Protein AF-A0A7V1DPX7-F1 (afdb_monomer_lite)

pLDDT: mean 92.87, std 10.13, range [36.72, 98.06]

Secondary structure (DSSP, 8-state):
---------TT--S--THHHHHHHHSGGGSTT-TTSTBTTTB-HHHHHHHHHHHHS----HHHHHHHHHHHHHHHHHHHHHHHHHHHTTSS--HHHHHHHHTHHHHHHHHHHHHHT-----

Structure (mmCIF, N/CA/C/O backbone):
data_AF-A0A7V1DPX7-F1
#
_entry.id   AF-A0A7V1DPX7-F1
#
loop_
_atom_site.group_PDB
_atom_site.id
_atom_site.type_symbol
_atom_site.label_atom_id
_atom_site.label_alt_id
_atom_site.label_comp_id
_atom_site.label_asym_id
_atom_site.label_entity_id
_atom_site.label_seq_id
_atom_site.pdbx_PDB_ins_code
_atom_site.Cartn_x
_atom_site.Cartn_y
_atom_site.Cartn_z
_atom_site.occupancy
_atom_site.B_iso_or_equiv
_atom_site.auth_seq_id
_atom_site.auth_comp_id
_atom_site.auth_asym_id
_atom_site.auth_atom_id
_atom_site.pdbx_PDB_model_num
ATOM 1 N N . ASP A 1 1 ? -23.586 16.128 0.544 1.00 69.12 1 ASP A N 1
ATOM 2 C CA . ASP A 1 1 ? -22.867 15.453 -0.557 1.00 69.12 1 ASP A CA 1
ATOM 3 C C . ASP A 1 1 ? -21.658 14.723 -0.005 1.00 69.12 1 ASP A C 1
ATOM 5 O O . ASP A 1 1 ? -20.905 15.335 0.734 1.00 69.12 1 ASP A O 1
ATOM 9 N N . GLY A 1 2 ? -21.519 13.424 -0.275 1.00 92.06 2 GLY A N 1
ATOM 10 C CA . GLY A 1 2 ? -20.426 12.586 0.240 1.00 92.06 2 GLY A CA 1
ATOM 11 C C . GLY A 1 2 ? -19.827 11.708 -0.859 1.00 92.06 2 GLY A C 1
ATOM 12 O O . GLY A 1 2 ? -20.017 11.999 -2.041 1.00 92.06 2 GLY A O 1
ATOM 13 N N . LEU A 1 3 ? -19.139 10.628 -0.473 1.00 94.06 3 LEU A N 1
ATOM 14 C CA . LEU A 1 3 ? -18.567 9.643 -1.399 1.00 94.06 3 LEU A CA 1
ATOM 15 C C . LEU A 1 3 ? -19.634 9.138 -2.386 1.00 94.06 3 LEU A C 1
ATOM 17 O O . LEU A 1 3 ? -20.689 8.655 -1.975 1.00 94.06 3 LEU A O 1
ATOM 21 N N . ARG A 1 4 ? -19.372 9.277 -3.692 1.00 97.06 4 ARG A N 1
ATOM 22 C CA . ARG A 1 4 ? -20.309 8.879 -4.761 1.00 97.06 4 ARG A CA 1
ATOM 23 C C . ARG A 1 4 ? -19.933 7.561 -5.432 1.00 97.06 4 ARG A C 1
ATOM 25 O O . ARG A 1 4 ? -20.827 6.822 -5.826 1.00 97.06 4 ARG A O 1
ATOM 32 N N . ALA A 1 5 ? -18.638 7.284 -5.564 1.00 96.81 5 ALA A N 1
ATOM 33 C CA . ALA A 1 5 ? -18.116 6.059 -6.152 1.00 96.81 5 ALA A CA 1
ATOM 34 C C . ALA A 1 5 ? -16.711 5.766 -5.611 1.00 96.81 5 ALA A C 1
ATOM 36 O O . ALA A 1 5 ? -15.956 6.692 -5.316 1.00 96.81 5 ALA A O 1
ATOM 37 N N . VAL A 1 6 ? -16.378 4.480 -5.528 1.00 95.81 6 VAL A N 1
ATOM 38 C CA . VAL A 1 6 ? -15.011 3.970 -5.361 1.00 95.81 6 VAL A CA 1
ATOM 39 C C . VAL A 1 6 ? -14.630 3.328 -6.690 1.00 95.81 6 VAL A C 1
ATOM 41 O O . VAL A 1 6 ? -15.421 2.560 -7.243 1.00 95.81 6 VAL A O 1
ATOM 44 N N . LEU A 1 7 ? -13.473 3.695 -7.228 1.00 97.19 7 LEU A N 1
ATOM 45 C CA . LEU A 1 7 ? -12.985 3.258 -8.537 1.00 97.19 7 LEU A CA 1
ATOM 46 C C . LEU A 1 7 ? -11.758 2.358 -8.363 1.00 97.19 7 LEU A C 1
ATOM 48 O O . LEU A 1 7 ? -11.299 2.167 -7.243 1.00 97.19 7 LEU A O 1
ATOM 52 N N . ASP A 1 8 ? -11.241 1.853 -9.482 1.00 94.75 8 ASP A N 1
ATOM 53 C CA . ASP A 1 8 ? -9.987 1.094 -9.539 1.00 94.75 8 ASP A CA 1
ATOM 54 C C . ASP A 1 8 ? -10.018 -0.241 -8.763 1.00 94.75 8 ASP A C 1
ATOM 56 O O . ASP A 1 8 ? -9.287 -0.486 -7.808 1.00 94.75 8 ASP A O 1
ATOM 60 N N . TRP A 1 9 ? -10.942 -1.119 -9.173 1.00 97.12 9 TRP A N 1
ATOM 61 C CA . TRP A 1 9 ? -11.189 -2.427 -8.546 1.00 97.12 9 TRP A CA 1
ATOM 62 C C . TRP A 1 9 ? -10.326 -3.562 -9.117 1.00 97.12 9 TRP A C 1
ATOM 64 O O . TRP A 1 9 ? -10.575 -4.727 -8.808 1.00 97.12 9 TRP A O 1
ATOM 74 N N . GLU A 1 10 ? -9.338 -3.271 -9.969 1.00 97.00 10 GLU A N 1
ATOM 75 C CA . GLU A 1 10 ? -8.601 -4.306 -10.712 1.00 97.00 10 GLU A CA 1
ATOM 76 C C . GLU A 1 10 ? -7.785 -5.254 -9.813 1.00 97.00 10 GLU A C 1
ATOM 78 O O . GLU A 1 10 ? -7.513 -6.389 -10.201 1.00 97.00 10 GLU A O 1
ATOM 83 N N . LEU A 1 11 ? -7.464 -4.819 -8.589 1.00 94.19 11 LEU A N 1
ATOM 84 C CA . LEU A 1 11 ? -6.764 -5.613 -7.574 1.00 94.19 11 LEU A CA 1
ATOM 85 C C . LEU A 1 11 ? -7.669 -6.118 -6.441 1.00 94.19 11 LEU A C 1
ATOM 87 O O . LEU A 1 11 ? -7.165 -6.698 -5.480 1.00 94.19 11 LEU A O 1
ATOM 91 N N . ALA A 1 12 ? -8.984 -5.913 -6.508 1.00 96.31 12 ALA A N 1
ATOM 92 C CA . ALA A 1 12 ? -9.883 -6.298 -5.427 1.00 96.31 12 ALA A CA 1
ATOM 93 C C . ALA A 1 12 ? -9.981 -7.823 -5.265 1.00 96.31 12 ALA A C 1
ATOM 95 O O . ALA A 1 12 ? -10.142 -8.566 -6.234 1.00 96.31 12 ALA A O 1
ATOM 96 N N . HIS A 1 13 ? -9.916 -8.295 -4.020 1.00 96.44 13 HIS A N 1
ATOM 97 C CA . HIS A 1 13 ? -9.970 -9.716 -3.683 1.00 96.44 13 HIS A CA 1
ATOM 98 C C . HIS A 1 13 ? -10.479 -9.937 -2.250 1.00 96.44 13 HIS A C 1
ATOM 100 O O . HIS A 1 13 ? -10.587 -9.005 -1.459 1.00 96.44 13 HIS A O 1
ATOM 106 N N . LEU A 1 14 ? -10.821 -11.186 -1.918 1.00 98.06 14 LEU A N 1
ATOM 107 C CA . LEU A 1 14 ? -11.120 -11.583 -0.540 1.00 98.06 14 LEU A CA 1
ATOM 108 C C . LEU A 1 14 ? -9.809 -11.841 0.209 1.00 98.06 14 LEU A C 1
ATOM 110 O O . LEU A 1 14 ? -8.975 -12.610 -0.271 1.00 98.06 14 LEU A O 1
ATOM 114 N N . GLY A 1 15 ? -9.654 -11.247 1.390 1.00 95.00 15 GLY A N 1
ATOM 115 C CA . GLY A 1 15 ? -8.417 -11.321 2.163 1.00 95.00 15 GLY A CA 1
ATOM 116 C C . GLY A 1 15 ? -8.577 -10.849 3.605 1.00 95.00 15 GLY A C 1
ATOM 117 O O . GLY A 1 15 ? -9.690 -10.700 4.115 1.00 95.00 15 GLY A O 1
ATOM 118 N N . ASP A 1 16 ? -7.443 -10.644 4.269 1.00 95.50 16 ASP A N 1
ATOM 119 C CA . ASP A 1 16 ? -7.391 -10.020 5.589 1.00 95.50 16 ASP A CA 1
ATOM 120 C C . ASP A 1 16 ? -7.714 -8.521 5.448 1.00 95.50 16 ASP A C 1
ATOM 122 O O . ASP A 1 16 ? -6.993 -7.830 4.735 1.00 95.50 16 ASP A O 1
ATOM 126 N N . PRO A 1 17 ? -8.737 -7.972 6.130 1.00 92.94 17 PRO A N 1
ATOM 127 C CA . PRO A 1 17 ? -9.086 -6.553 6.012 1.00 92.94 17 PRO A CA 1
ATOM 128 C C . PRO A 1 17 ? -7.951 -5.590 6.385 1.00 92.94 17 PRO A C 1
ATOM 130 O O . PRO A 1 17 ? -7.957 -4.433 5.975 1.00 92.94 17 PRO A O 1
ATOM 133 N N . LEU A 1 18 ? -6.977 -6.044 7.184 1.00 96.44 18 LEU A N 1
ATOM 134 C CA . LEU A 1 18 ? -5.819 -5.225 7.544 1.00 96.44 18 LEU A CA 1
ATOM 135 C C . LEU A 1 18 ? -4.839 -5.031 6.380 1.00 96.44 18 LEU A C 1
ATOM 137 O O . LEU A 1 18 ? -3.998 -4.134 6.459 1.00 96.44 18 LEU A O 1
ATOM 141 N N . GLU A 1 19 ? -4.961 -5.824 5.312 1.00 97.38 19 GLU A N 1
ATOM 142 C CA . GLU A 1 19 ? -4.193 -5.645 4.084 1.00 97.38 19 GLU A CA 1
ATOM 143 C C . GLU A 1 19 ? -4.442 -4.265 3.469 1.00 97.38 19 GLU A C 1
ATOM 145 O O . GLU A 1 19 ? -3.478 -3.567 3.159 1.00 97.38 19 GLU A O 1
ATOM 150 N N . ASP A 1 20 ? -5.699 -3.820 3.392 1.00 95.94 20 ASP A N 1
ATOM 151 C CA . ASP A 1 20 ? -6.052 -2.504 2.842 1.00 95.94 20 ASP A CA 1
ATOM 152 C C . ASP A 1 20 ? -5.485 -1.356 3.692 1.00 95.94 20 ASP A C 1
ATOM 154 O O . ASP A 1 20 ? -5.006 -0.349 3.163 1.00 95.94 20 ASP A O 1
ATOM 158 N N . LEU A 1 21 ? -5.477 -1.514 5.022 1.00 96.62 21 LEU A N 1
ATOM 159 C CA . LEU A 1 21 ? -4.894 -0.516 5.928 1.00 96.62 21 LEU A CA 1
ATOM 160 C C . LEU A 1 21 ? -3.372 -0.449 5.775 1.00 96.62 21 LEU A C 1
ATOM 162 O O . LEU A 1 21 ? -2.798 0.641 5.765 1.00 96.62 21 LEU A O 1
ATOM 166 N N . GLY A 1 22 ? -2.722 -1.607 5.637 1.00 96.94 22 GLY A N 1
ATOM 167 C CA . GLY A 1 22 ? -1.291 -1.697 5.368 1.00 96.94 22 GLY A CA 1
ATOM 168 C C . GLY A 1 22 ? -0.936 -1.105 4.006 1.00 96.94 22 GLY A C 1
ATOM 169 O O . GLY A 1 22 ? 0.025 -0.341 3.910 1.00 96.94 22 GLY A O 1
ATOM 170 N N . TRP A 1 23 ? -1.746 -1.382 2.978 1.00 97.31 23 TRP A N 1
ATOM 171 C CA . TRP A 1 23 ? -1.585 -0.809 1.646 1.00 97.31 23 TRP A CA 1
ATOM 172 C C . TRP A 1 23 ? -1.636 0.709 1.702 1.00 97.31 23 TRP A C 1
ATOM 174 O O . TRP A 1 23 ? -0.700 1.333 1.225 1.00 97.31 23 TRP A O 1
ATOM 184 N N . LEU A 1 24 ? -2.634 1.301 2.366 1.00 96.12 24 LEU A N 1
ATOM 185 C CA . LEU A 1 24 ? -2.753 2.755 2.537 1.00 96.12 24 LEU A CA 1
ATOM 186 C C . LEU A 1 24 ? -1.554 3.388 3.273 1.00 96.12 24 LEU A C 1
ATOM 188 O O . LEU A 1 24 ? -1.266 4.570 3.075 1.00 96.12 24 LEU A O 1
ATOM 192 N N . CYS A 1 25 ? -0.841 2.615 4.099 1.00 96.44 25 CYS A N 1
ATOM 193 C CA . CYS A 1 25 ? 0.337 3.080 4.836 1.00 96.44 25 CYS A CA 1
ATOM 194 C C . CYS A 1 25 ? 1.657 3.004 4.042 1.00 96.44 25 CYS A C 1
ATOM 196 O O . CYS A 1 25 ? 2.665 3.571 4.480 1.00 96.44 25 CYS A O 1
ATOM 198 N N . VAL A 1 26 ? 1.674 2.343 2.876 1.00 96.38 26 VAL A N 1
ATOM 199 C CA . VAL A 1 26 ? 2.859 2.258 2.004 1.00 96.38 26 VAL A CA 1
ATOM 200 C C . VAL A 1 26 ? 3.353 3.664 1.657 1.00 96.38 26 VAL A C 1
ATOM 202 O O . VAL A 1 26 ? 2.590 4.519 1.203 1.00 96.38 26 VAL A O 1
ATOM 205 N N . ARG A 1 27 ? 4.662 3.909 1.821 1.00 94.12 27 ARG A N 1
ATOM 206 C CA . ARG A 1 27 ? 5.276 5.241 1.660 1.00 94.12 27 ARG A CA 1
ATOM 207 C C . ARG A 1 27 ? 4.965 5.897 0.318 1.00 94.12 27 ARG A C 1
ATOM 209 O O . ARG A 1 27 ? 4.814 7.113 0.236 1.00 94.12 27 ARG A O 1
ATOM 216 N N . SER A 1 28 ? 4.810 5.095 -0.735 1.00 94.25 28 SER A N 1
ATOM 217 C CA . SER A 1 28 ? 4.513 5.607 -2.075 1.00 94.25 28 SER A CA 1
ATOM 218 C C . SER A 1 28 ? 3.201 6.386 -2.180 1.00 94.25 28 SER A C 1
ATOM 220 O O . SER A 1 28 ? 3.103 7.227 -3.077 1.00 94.25 28 SER A O 1
ATOM 222 N N . TRP A 1 29 ? 2.259 6.172 -1.254 1.00 95.81 29 TRP A N 1
ATOM 223 C CA . TRP A 1 29 ? 0.979 6.883 -1.177 1.00 95.81 29 TRP A CA 1
ATOM 224 C C . TRP A 1 29 ? 1.012 8.126 -0.302 1.00 95.81 29 TRP A C 1
ATOM 226 O O . TRP A 1 29 ? 0.012 8.824 -0.223 1.00 95.81 29 TRP A O 1
ATOM 236 N N . ARG A 1 30 ? 2.141 8.432 0.346 1.00 94.88 30 ARG A N 1
ATOM 237 C CA . ARG A 1 30 ? 2.264 9.622 1.201 1.00 94.88 30 ARG A CA 1
ATOM 238 C C . ARG A 1 30 ? 2.522 10.904 0.415 1.00 94.88 30 ARG A C 1
ATOM 240 O O . ARG A 1 30 ? 2.395 11.992 0.963 1.00 94.88 30 ARG A O 1
ATOM 247 N N . PHE A 1 31 ? 2.902 10.783 -0.861 1.00 90.88 31 PHE A N 1
ATOM 248 C CA . PHE A 1 31 ? 3.171 11.904 -1.772 1.00 90.88 31 PHE A CA 1
ATOM 249 C C . PHE A 1 31 ? 4.095 12.988 -1.178 1.00 90.88 31 PHE A C 1
ATOM 251 O O . PHE A 1 31 ? 3.892 14.179 -1.391 1.00 90.88 31 PHE A O 1
ATOM 258 N N . GLY A 1 32 ? 5.127 12.569 -0.437 1.00 90.06 32 GLY A N 1
ATOM 259 C CA . GLY A 1 32 ? 6.108 13.459 0.197 1.00 90.06 32 GLY A CA 1
ATOM 260 C C . GLY A 1 32 ? 5.748 13.912 1.616 1.00 90.06 32 GLY A C 1
ATOM 261 O O . GLY A 1 32 ? 6.597 14.472 2.303 1.00 90.06 32 GLY A O 1
ATOM 262 N N . ASN A 1 33 ? 4.539 13.622 2.103 1.00 95.44 33 ASN A N 1
ATOM 263 C CA . ASN A 1 33 ? 4.149 13.861 3.493 1.00 95.44 33 ASN A CA 1
ATOM 264 C C . ASN A 1 33 ? 4.552 12.677 4.380 1.00 95.44 33 ASN A C 1
ATOM 266 O O . ASN A 1 33 ? 3.707 12.024 4.984 1.00 95.44 33 ASN A O 1
ATOM 270 N N . ASP A 1 34 ? 5.850 12.379 4.452 1.00 91.19 34 ASP A N 1
ATOM 271 C CA . ASP A 1 34 ? 6.348 11.167 5.124 1.00 91.19 34 ASP A CA 1
ATOM 272 C C . ASP A 1 34 ? 6.020 11.113 6.628 1.00 91.19 34 ASP A C 1
ATOM 274 O O . ASP A 1 34 ? 5.886 10.021 7.184 1.00 91.19 34 ASP A O 1
ATOM 278 N N . HIS A 1 35 ? 5.797 12.278 7.247 1.00 93.81 35 HIS A N 1
ATOM 279 C CA . HIS A 1 35 ? 5.338 12.442 8.629 1.00 93.81 35 HIS A CA 1
ATOM 280 C C . HIS A 1 35 ? 3.873 12.022 8.862 1.00 93.81 35 HIS A C 1
ATOM 282 O O . HIS A 1 35 ? 3.490 11.822 10.009 1.00 93.81 35 HIS A O 1
ATOM 288 N N . LEU A 1 36 ? 3.068 11.860 7.804 1.00 96.38 36 LEU A N 1
ATOM 289 C CA . LEU A 1 36 ? 1.679 11.395 7.863 1.00 96.38 36 LEU A CA 1
ATOM 290 C C . LEU A 1 36 ? 1.581 10.005 7.216 1.00 96.38 36 LEU A C 1
ATOM 292 O O . LEU A 1 36 ? 1.402 9.879 6.001 1.00 96.38 36 LEU A O 1
ATOM 296 N N . PRO A 1 37 ? 1.733 8.927 8.000 1.00 94.75 37 PRO A N 1
ATOM 297 C CA . PRO A 1 37 ? 1.934 7.591 7.457 1.00 94.75 37 PRO A CA 1
ATOM 298 C C . PRO A 1 37 ? 0.743 7.031 6.679 1.00 94.75 37 PRO A C 1
ATOM 300 O O . PRO A 1 37 ? 0.950 6.194 5.806 1.00 94.75 37 PRO A O 1
ATOM 303 N N . VAL A 1 38 ? -0.479 7.481 6.971 1.00 97.06 38 VAL A N 1
ATOM 304 C CA . VAL A 1 38 ? -1.701 6.996 6.322 1.00 97.06 38 VAL A CA 1
ATOM 305 C C . VAL A 1 38 ? -1.992 7.861 5.099 1.00 97.06 38 VAL A C 1
ATOM 307 O O . VAL A 1 38 ? -2.573 8.938 5.226 1.00 97.06 38 VAL A O 1
ATOM 310 N N . GLY A 1 39 ? -1.537 7.427 3.920 1.00 96.12 39 GLY A N 1
ATOM 311 C CA . GLY A 1 39 ? -1.763 8.125 2.648 1.00 96.12 39 GLY A CA 1
ATOM 312 C C . GLY A 1 39 ? -1.271 9.579 2.592 1.00 96.12 39 GLY A C 1
ATOM 313 O O . GLY A 1 39 ? -1.720 10.336 1.737 1.00 96.12 39 GLY A O 1
ATOM 314 N N . GLY A 1 40 ? -0.401 10.010 3.514 1.00 96.62 40 GLY A N 1
ATOM 315 C CA . GLY A 1 40 ? 0.006 11.414 3.619 1.00 96.62 40 GLY A CA 1
ATOM 316 C C . GLY A 1 40 ? -1.057 12.326 4.241 1.00 96.62 40 GLY A C 1
ATOM 317 O O . GLY A 1 40 ? -0.976 13.538 4.061 1.00 96.62 40 GLY A O 1
ATOM 318 N N . LEU A 1 41 ? -2.062 11.759 4.922 1.00 96.88 41 LEU A N 1
ATOM 319 C CA . LEU A 1 41 ? -3.247 12.474 5.411 1.00 96.88 41 LEU A CA 1
ATOM 320 C C . LEU A 1 41 ? -3.413 12.445 6.932 1.00 96.88 41 LEU A C 1
ATOM 322 O O . LEU A 1 41 ? -3.959 13.394 7.487 1.00 96.88 41 LEU A O 1
ATOM 326 N N . ALA A 1 42 ? -2.995 11.366 7.598 1.00 97.00 42 ALA A N 1
ATOM 327 C CA . ALA A 1 42 ? -3.252 11.177 9.023 1.00 97.00 42 ALA A CA 1
ATOM 328 C C . ALA A 1 42 ? -2.166 10.357 9.731 1.00 97.00 42 ALA A C 1
ATOM 330 O O . ALA A 1 42 ? -1.434 9.569 9.116 1.00 97.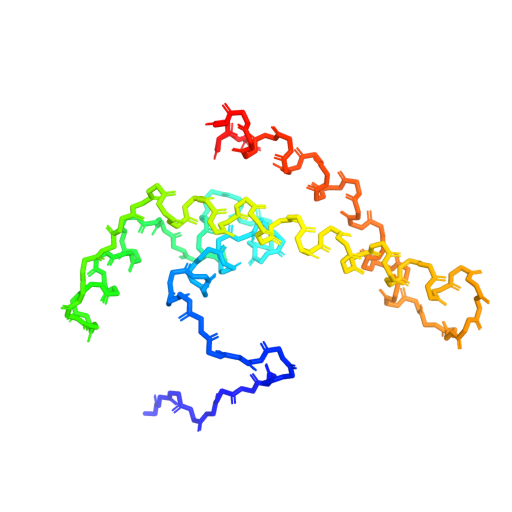00 42 ALA A O 1
ATOM 331 N N . ASP A 1 43 ? -2.131 10.505 11.054 1.00 96.94 43 ASP A N 1
ATOM 332 C CA . ASP A 1 43 ? -1.414 9.615 11.959 1.00 96.94 43 ASP A CA 1
ATOM 333 C C . ASP A 1 43 ? -2.107 8.250 12.073 1.00 96.94 43 ASP A C 1
ATOM 335 O O . ASP A 1 43 ? -3.337 8.142 12.049 1.00 96.94 43 ASP A O 1
ATOM 339 N N . ARG A 1 44 ? -1.317 7.184 12.280 1.00 95.81 44 ARG A N 1
ATOM 340 C CA . ARG A 1 44 ? -1.846 5.811 12.422 1.00 95.81 44 ARG A CA 1
ATOM 341 C C . ARG A 1 44 ? -2.852 5.696 13.566 1.00 95.81 44 ARG A C 1
ATOM 343 O O . ARG A 1 44 ? -3.892 5.076 13.398 1.00 95.81 44 ARG A O 1
ATOM 350 N N . GLY A 1 45 ? -2.543 6.285 14.723 1.00 96.00 45 GLY A N 1
ATOM 351 C CA . GLY A 1 45 ? -3.382 6.170 15.919 1.00 96.00 45 GLY A CA 1
ATOM 352 C C . GLY A 1 45 ? -4.763 6.800 15.743 1.00 96.00 45 GLY A C 1
ATOM 353 O O . GLY A 1 45 ? -5.764 6.183 16.102 1.00 96.00 45 GLY A O 1
ATOM 354 N N . GLU A 1 46 ? -4.820 7.993 15.145 1.00 96.81 46 GLU A N 1
ATOM 355 C CA . GLU A 1 46 ? -6.081 8.680 14.847 1.00 96.81 46 GLU A CA 1
ATOM 356 C C . GLU A 1 46 ? -6.910 7.885 13.834 1.00 96.81 46 GLU A C 1
ATOM 358 O O . GLU A 1 46 ? -8.085 7.599 14.072 1.00 96.81 46 GLU A O 1
ATOM 363 N N . PHE A 1 47 ? -6.277 7.457 12.738 1.00 97.12 47 PHE A N 1
ATOM 364 C CA . PHE A 1 47 ? -6.947 6.684 11.701 1.00 97.12 47 PHE A CA 1
ATOM 365 C C . PHE A 1 47 ? -7.467 5.339 12.221 1.00 97.12 47 PHE A C 1
ATOM 367 O O . PHE A 1 47 ? -8.622 4.995 11.974 1.00 97.12 47 PHE A O 1
ATOM 374 N N . PHE A 1 48 ? -6.659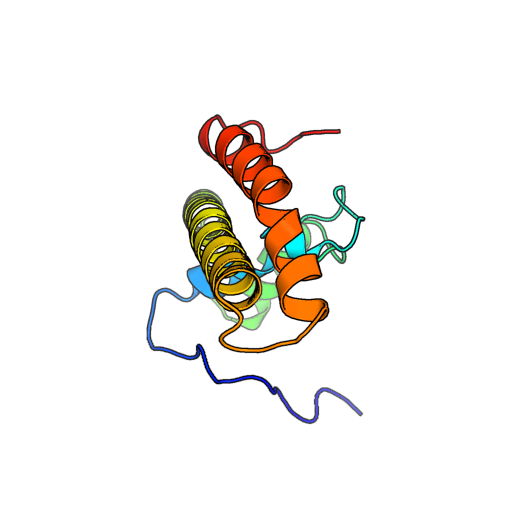 4.591 12.979 1.00 96.94 48 PHE A N 1
ATOM 375 C CA . PHE A 1 48 ? -7.084 3.312 13.548 1.00 96.94 48 PHE A CA 1
ATOM 376 C C . PHE A 1 48 ? -8.238 3.501 14.524 1.00 96.94 48 PHE A C 1
ATOM 378 O O . PHE A 1 48 ? -9.214 2.770 14.423 1.00 96.94 48 PHE A O 1
ATOM 385 N N . ALA A 1 49 ? -8.194 4.503 15.407 1.00 97.44 49 ALA A N 1
ATOM 386 C CA . ALA A 1 49 ? -9.298 4.773 16.325 1.00 97.44 49 ALA A CA 1
ATOM 387 C C . ALA A 1 49 ? -10.610 5.078 15.579 1.00 97.44 49 ALA A C 1
ATOM 389 O O . ALA A 1 49 ? -11.659 4.539 15.934 1.00 97.44 49 ALA A O 1
ATOM 390 N N . ALA A 1 50 ? -10.556 5.896 14.524 1.00 97.06 50 ALA A N 1
ATOM 391 C CA . ALA A 1 50 ? -11.720 6.181 13.688 1.00 97.06 50 ALA A CA 1
ATOM 392 C C . ALA A 1 50 ? -12.228 4.922 12.960 1.00 97.06 50 ALA A C 1
ATOM 394 O O . ALA A 1 50 ? -13.435 4.675 12.913 1.00 97.06 50 ALA A O 1
ATOM 395 N N . TYR A 1 51 ? -11.316 4.098 12.437 1.00 96.81 51 TYR A N 1
ATOM 396 C CA . TYR A 1 51 ? -11.659 2.849 11.762 1.00 96.81 51 TYR A CA 1
ATOM 397 C C . TYR A 1 51 ? -12.293 1.835 12.723 1.00 96.81 51 TYR A C 1
ATOM 399 O O . TYR A 1 51 ? -13.333 1.262 12.405 1.00 96.81 51 TYR A O 1
ATOM 407 N N . GLU A 1 52 ? -11.728 1.650 13.922 1.00 97.31 52 GLU A N 1
ATOM 408 C CA . GLU A 1 52 ? -12.283 0.784 14.970 1.00 97.31 52 GLU A CA 1
ATOM 409 C C . GLU A 1 52 ? -13.711 1.203 15.344 1.00 97.31 52 GLU A C 1
ATOM 411 O O . GLU A 1 52 ? -14.600 0.357 15.453 1.00 97.31 52 GLU A O 1
ATOM 416 N N . GLN A 1 53 ? -13.952 2.509 15.501 1.00 98.00 53 GLN A N 1
ATOM 417 C CA . GLN A 1 53 ? -15.278 3.048 15.814 1.00 98.00 53 GLN A CA 1
ATOM 418 C C . GLN A 1 53 ? -16.292 2.799 14.693 1.00 98.00 53 GLN A C 1
ATOM 420 O O . GLN A 1 53 ? -17.432 2.432 14.974 1.00 98.00 53 GLN A O 1
ATOM 425 N N . ALA A 1 54 ? -15.892 2.993 13.435 1.00 96.75 54 ALA A N 1
ATOM 426 C CA . ALA A 1 54 ? -16.781 2.834 12.289 1.00 96.75 54 ALA A CA 1
ATOM 427 C C . ALA A 1 54 ? -17.067 1.360 11.955 1.00 96.75 54 ALA A C 1
ATOM 429 O O . ALA A 1 54 ? -18.193 1.015 11.601 1.00 96.75 54 ALA A O 1
ATOM 430 N N . ALA A 1 55 ? -16.058 0.493 12.063 1.00 94.38 55 ALA A N 1
ATOM 431 C CA . ALA A 1 55 ? -16.146 -0.912 11.670 1.00 94.38 55 ALA A CA 1
ATOM 432 C C . ALA A 1 55 ? -16.505 -1.859 12.830 1.00 94.38 55 ALA A C 1
ATOM 434 O O . ALA A 1 55 ? -16.854 -3.013 12.585 1.00 94.38 55 ALA A O 1
ATOM 435 N N . GLY A 1 56 ? -16.419 -1.409 14.087 1.00 94.94 56 GLY A N 1
ATOM 436 C CA . GLY A 1 56 ? -16.700 -2.237 15.266 1.00 94.94 56 GLY A CA 1
ATOM 437 C C . GLY A 1 56 ? -15.677 -3.356 15.497 1.00 94.94 56 GLY A C 1
ATOM 438 O O . GLY A 1 56 ? -15.978 -4.338 16.175 1.00 94.94 56 GLY A O 1
ATOM 439 N N . VAL A 1 57 ? -14.477 -3.226 14.926 1.00 93.62 57 VAL A N 1
ATOM 440 C CA . VAL A 1 57 ? -13.373 -4.189 15.055 1.00 93.62 57 VAL A CA 1
ATOM 441 C C . VAL A 1 57 ? -12.208 -3.567 15.810 1.00 93.62 57 VAL A C 1
ATOM 443 O O . VAL A 1 57 ? -12.100 -2.349 15.883 1.00 93.62 57 VAL A O 1
ATOM 446 N N . ARG A 1 58 ? -11.325 -4.404 16.360 1.00 95.06 58 ARG A N 1
ATOM 447 C CA . ARG A 1 58 ? -10.041 -3.960 16.913 1.00 95.06 58 ARG A CA 1
ATOM 448 C C . ARG A 1 58 ? -8.938 -4.099 15.876 1.00 95.06 58 ARG A C 1
ATOM 450 O O . ARG A 1 58 ? -8.859 -5.124 15.198 1.00 95.06 58 ARG A O 1
ATOM 457 N N . ILE A 1 59 ? -8.084 -3.091 15.789 1.00 97.00 59 ILE A N 1
ATOM 458 C CA . ILE A 1 59 ? -6.910 -3.072 14.927 1.00 97.00 59 ILE A CA 1
ATOM 459 C C . ILE A 1 59 ? -5.693 -3.465 15.755 1.00 97.00 59 ILE A C 1
ATOM 461 O O . ILE A 1 59 ? -5.409 -2.878 16.795 1.00 97.00 59 ILE A O 1
ATOM 465 N N . ASP A 1 60 ? -4.964 -4.466 15.271 1.00 96.38 60 ASP A N 1
ATOM 466 C CA . ASP A 1 60 ? -3.649 -4.830 15.788 1.00 96.38 60 ASP A CA 1
ATOM 467 C C . ASP A 1 60 ? -2.577 -4.098 14.961 1.00 96.38 60 ASP A C 1
ATOM 469 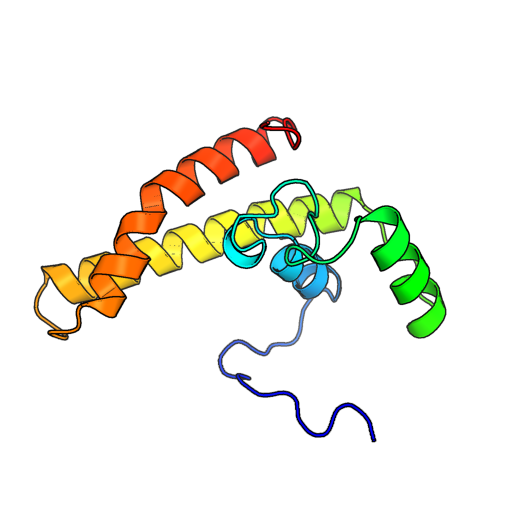O O . ASP A 1 60 ? -2.399 -4.427 13.779 1.00 96.38 60 ASP A O 1
ATOM 473 N N . PRO A 1 61 ? -1.861 -3.112 15.539 1.00 95.12 61 PRO A N 1
ATOM 474 C CA . PRO A 1 61 ? -0.861 -2.338 14.811 1.00 95.12 61 PRO A CA 1
ATOM 475 C C . PRO A 1 61 ? 0.280 -3.184 14.238 1.00 95.12 61 PRO A C 1
ATOM 477 O O . PRO A 1 61 ? 0.792 -2.847 13.172 1.00 95.12 61 PRO A O 1
ATOM 480 N N . GLU A 1 62 ? 0.663 -4.292 14.882 1.00 95.62 62 GLU A N 1
ATOM 481 C CA . GLU A 1 62 ? 1.741 -5.150 14.375 1.00 95.62 62 GLU A CA 1
ATOM 482 C C . GLU A 1 62 ? 1.291 -5.946 13.147 1.00 95.62 62 GLU A C 1
ATOM 484 O O . GLU A 1 62 ? 2.066 -6.136 12.206 1.00 95.62 62 GLU A O 1
ATOM 489 N N . ARG A 1 63 ? 0.015 -6.348 13.092 1.00 96.75 63 ARG A N 1
ATOM 490 C CA . ARG A 1 63 ? -0.552 -6.957 11.880 1.00 96.75 63 ARG A CA 1
ATOM 491 C C . ARG A 1 63 ? -0.640 -5.950 10.739 1.00 96.75 63 ARG A C 1
ATOM 493 O O . ARG A 1 63 ? -0.294 -6.298 9.613 1.00 96.75 63 ARG A O 1
ATOM 500 N N . VAL A 1 64 ? -1.037 -4.703 11.010 1.00 97.06 64 VAL A N 1
ATOM 501 C CA . VAL A 1 64 ? -1.023 -3.647 9.979 1.00 97.06 64 VAL A CA 1
ATOM 502 C C . VAL A 1 64 ? 0.402 -3.382 9.494 1.00 97.06 64 VAL A C 1
ATOM 504 O O . VAL A 1 64 ? 0.625 -3.287 8.291 1.00 97.06 64 VAL A O 1
ATOM 507 N N . ARG A 1 65 ? 1.387 -3.344 10.400 1.00 95.62 65 ARG A N 1
ATOM 508 C CA . ARG A 1 65 ? 2.805 -3.198 10.045 1.00 95.62 65 ARG A CA 1
ATOM 509 C C . ARG A 1 65 ? 3.294 -4.340 9.152 1.00 95.62 65 ARG A C 1
ATOM 511 O O . ARG A 1 65 ? 3.997 -4.082 8.178 1.00 95.62 65 ARG A O 1
ATOM 518 N N . TYR A 1 66 ? 2.921 -5.586 9.446 1.00 96.69 66 TYR A N 1
ATOM 519 C CA . TYR A 1 66 ? 3.222 -6.721 8.570 1.00 96.69 66 TYR A CA 1
ATOM 520 C C . TYR A 1 66 ? 2.675 -6.496 7.151 1.00 96.69 66 TYR A C 1
ATOM 522 O O . TYR A 1 66 ? 3.412 -6.648 6.173 1.00 96.69 66 TYR A O 1
ATOM 530 N N . TRP A 1 67 ? 1.413 -6.074 7.038 1.00 97.88 67 TRP A N 1
ATOM 531 C CA . TRP A 1 67 ? 0.788 -5.783 5.749 1.00 97.88 67 TRP A CA 1
ATOM 532 C C . TRP A 1 67 ? 1.409 -4.580 5.035 1.00 97.88 67 TRP A C 1
ATOM 534 O O . TRP A 1 67 ? 1.555 -4.618 3.819 1.00 97.88 67 TRP A O 1
ATOM 544 N N . GLU A 1 68 ? 1.850 -3.550 5.758 1.00 97.00 68 GLU A N 1
ATOM 545 C CA . GLU A 1 68 ? 2.584 -2.410 5.192 1.00 97.00 68 GLU A CA 1
ATOM 546 C C . GLU A 1 68 ? 3.943 -2.842 4.612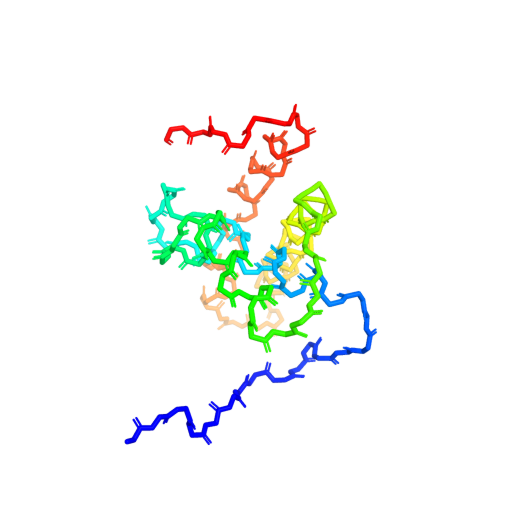 1.00 97.00 68 GLU A C 1
ATOM 548 O O . GLU A 1 68 ? 4.305 -2.444 3.501 1.00 97.00 68 GLU A O 1
ATOM 553 N N . VAL A 1 69 ? 4.689 -3.698 5.320 1.00 96.94 69 VAL A N 1
ATOM 554 C CA . VAL A 1 69 ? 5.953 -4.275 4.824 1.00 96.94 69 VAL A CA 1
ATOM 555 C C . VAL A 1 69 ? 5.698 -5.090 3.556 1.00 96.94 69 VAL A C 1
ATOM 557 O O . VAL A 1 69 ? 6.374 -4.897 2.542 1.00 96.94 69 VAL A O 1
ATOM 560 N N . LEU A 1 70 ? 4.692 -5.969 3.577 1.00 97.31 70 LEU A N 1
ATOM 561 C CA .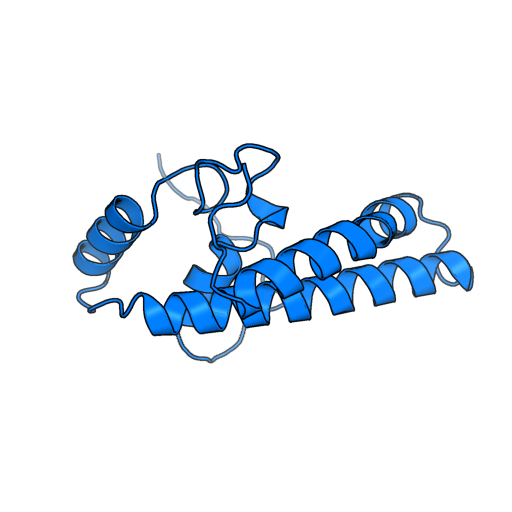 LEU A 1 70 ? 4.327 -6.762 2.406 1.00 97.31 70 LEU A CA 1
ATOM 562 C C . LEU A 1 70 ? 3.824 -5.882 1.250 1.00 97.31 70 LEU A C 1
ATOM 564 O O . LEU A 1 70 ? 4.136 -6.160 0.094 1.00 97.31 70 LEU A O 1
ATOM 568 N N . GLY A 1 71 ? 3.101 -4.802 1.542 1.00 97.06 71 GLY A N 1
ATOM 569 C CA . GLY A 1 71 ? 2.643 -3.814 0.567 1.00 97.06 71 GLY A CA 1
ATOM 570 C C . GLY A 1 71 ? 3.805 -3.115 -0.137 1.00 97.06 71 GLY A C 1
ATOM 571 O O . GLY A 1 71 ? 3.804 -3.021 -1.364 1.00 97.06 71 GLY A O 1
ATOM 572 N N . ASN A 1 72 ? 4.846 -2.717 0.604 1.00 97.00 72 ASN A N 1
ATOM 573 C CA . ASN A 1 72 ? 6.072 -2.174 0.012 1.00 97.00 72 ASN A CA 1
ATOM 574 C C . ASN A 1 72 ? 6.758 -3.202 -0.898 1.00 97.00 72 ASN A C 1
ATOM 576 O O . ASN A 1 72 ? 7.154 -2.861 -2.009 1.00 97.00 72 ASN A O 1
ATOM 580 N N . LEU A 1 73 ? 6.832 -4.474 -0.491 1.00 97.38 73 LEU A N 1
ATOM 581 C CA . LEU A 1 73 ? 7.366 -5.532 -1.354 1.00 97.38 73 LEU A CA 1
ATOM 582 C C . LEU A 1 73 ? 6.541 -5.694 -2.643 1.00 97.38 73 LEU A C 1
ATOM 584 O O . LEU A 1 73 ? 7.112 -5.707 -3.735 1.00 97.38 73 LEU A O 1
ATOM 588 N N . LYS A 1 74 ? 5.208 -5.786 -2.537 1.00 97.31 74 LYS A N 1
ATOM 589 C CA . LYS A 1 74 ? 4.300 -5.898 -3.693 1.00 97.31 74 LYS A CA 1
ATOM 590 C C . LYS A 1 74 ? 4.479 -4.720 -4.649 1.00 97.31 74 LYS A C 1
ATOM 592 O O . LYS A 1 74 ? 4.626 -4.921 -5.854 1.00 97.31 74 LYS A O 1
ATOM 597 N N . TRP A 1 75 ? 4.521 -3.501 -4.115 1.00 97.56 75 TRP A N 1
ATOM 598 C CA . TRP A 1 75 ? 4.743 -2.301 -4.911 1.00 97.56 75 TRP A CA 1
ATOM 599 C C . TRP A 1 75 ? 6.124 -2.296 -5.577 1.00 97.56 75 TRP A C 1
ATOM 601 O O . TRP A 1 75 ? 6.227 -1.964 -6.755 1.00 97.56 75 TRP A O 1
ATOM 611 N N . GLY A 1 76 ? 7.170 -2.761 -4.888 1.00 97.38 76 GLY A N 1
ATOM 612 C CA . GLY A 1 76 ? 8.505 -2.919 -5.468 1.00 97.38 76 GLY A CA 1
ATOM 613 C C . GLY A 1 76 ? 8.490 -3.847 -6.685 1.00 97.38 76 GLY A C 1
ATOM 614 O O . GLY A 1 76 ? 8.972 -3.475 -7.755 1.00 97.38 76 GLY A O 1
ATOM 615 N N . VAL A 1 77 ? 7.829 -5.004 -6.577 1.00 97.81 77 VAL A N 1
ATOM 616 C CA . VAL A 1 77 ? 7.645 -5.925 -7.713 1.00 97.81 77 VAL A CA 1
ATOM 617 C C . VAL A 1 77 ? 6.899 -5.249 -8.865 1.00 97.81 77 VAL A C 1
ATOM 619 O O . VAL A 1 77 ? 7.338 -5.355 -10.010 1.00 97.81 77 VAL A O 1
ATOM 622 N N . ILE A 1 78 ? 5.820 -4.512 -8.580 1.00 97.19 78 ILE A N 1
ATOM 623 C CA . ILE A 1 78 ? 5.080 -3.759 -9.603 1.00 97.19 78 ILE A CA 1
ATOM 624 C C . ILE A 1 78 ? 6.016 -2.774 -10.310 1.00 97.19 78 ILE A C 1
ATOM 626 O O . ILE A 1 78 ? 6.095 -2.797 -11.535 1.00 97.19 78 ILE A O 1
ATOM 630 N N . THR A 1 79 ? 6.789 -1.967 -9.576 1.00 97.81 79 THR A N 1
ATOM 631 C CA . THR A 1 79 ? 7.713 -0.995 -10.188 1.00 97.81 79 THR A CA 1
ATOM 632 C C . THR A 1 79 ? 8.750 -1.660 -11.099 1.00 97.81 79 THR A C 1
ATOM 634 O O . THR A 1 79 ? 8.999 -1.166 -12.200 1.00 97.81 79 THR A O 1
ATOM 637 N N . ILE A 1 80 ? 9.270 -2.833 -10.722 1.00 97.50 80 ILE A N 1
ATOM 638 C CA . ILE A 1 80 ? 10.203 -3.611 -11.550 1.00 97.50 80 ILE A CA 1
ATOM 639 C C . ILE A 1 80 ? 9.528 -4.091 -12.840 1.00 97.50 80 ILE A C 1
ATOM 641 O O . ILE A 1 80 ? 10.112 -3.974 -13.919 1.00 97.50 80 ILE A O 1
ATOM 645 N N . VAL A 1 81 ? 8.297 -4.604 -12.757 1.00 96.56 81 VAL A N 1
ATOM 646 C CA . VAL A 1 81 ? 7.532 -5.063 -13.930 1.00 96.56 81 VAL A CA 1
ATOM 647 C C . VAL A 1 81 ? 7.246 -3.904 -14.890 1.00 96.56 81 VAL A C 1
ATOM 649 O O . VAL A 1 81 ? 7.425 -4.053 -16.101 1.00 96.56 81 VAL A O 1
ATOM 652 N N . GLN A 1 82 ? 6.870 -2.735 -14.366 1.00 96.12 82 GLN A N 1
ATOM 653 C CA . GLN A 1 82 ? 6.641 -1.525 -15.165 1.00 96.12 82 GLN A CA 1
ATOM 654 C C . GLN A 1 82 ? 7.935 -1.084 -15.871 1.00 96.12 82 GLN A C 1
ATOM 656 O O . GLN A 1 82 ? 7.940 -0.869 -17.086 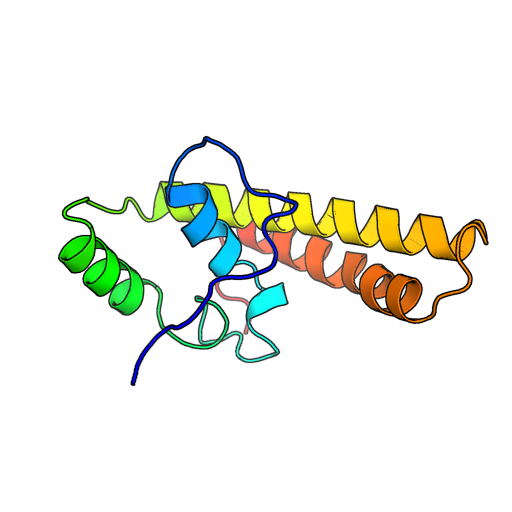1.00 96.12 82 GLN A O 1
ATOM 661 N N . LEU A 1 83 ? 9.064 -1.063 -15.149 1.00 95.12 83 LEU A N 1
ATOM 662 C CA . LEU A 1 83 ? 10.377 -0.767 -15.727 1.00 95.12 83 LEU A CA 1
ATOM 663 C C . LEU A 1 83 ? 10.733 -1.742 -16.852 1.00 95.12 83 LEU A C 1
ATOM 665 O O . LEU A 1 83 ? 11.218 -1.326 -17.904 1.00 95.12 83 LEU A O 1
ATOM 669 N N . ARG A 1 84 ? 10.512 -3.042 -16.642 1.00 95.31 84 ARG A N 1
ATOM 670 C CA . ARG A 1 84 ? 10.877 -4.058 -17.629 1.00 95.31 84 ARG A CA 1
ATOM 671 C C . ARG A 1 84 ? 10.026 -3.982 -18.884 1.00 95.31 84 ARG A C 1
ATOM 673 O O . ARG A 1 84 ? 10.577 -3.985 -19.977 1.00 95.31 84 ARG A O 1
ATOM 680 N N . THR A 1 85 ? 8.727 -3.751 -18.722 1.00 94.50 85 THR A N 1
ATOM 681 C CA . THR A 1 85 ? 7.801 -3.503 -19.836 1.00 94.50 85 THR A CA 1
ATOM 682 C C . THR A 1 85 ? 8.255 -2.323 -20.704 1.00 94.50 85 THR A C 1
ATOM 684 O O . THR A 1 85 ? 8.167 -2.389 -21.931 1.00 94.50 85 THR A O 1
ATOM 687 N N . HIS A 1 86 ? 8.784 -1.264 -20.081 1.00 93.38 86 HIS A N 1
ATOM 688 C CA . HIS A 1 86 ? 9.360 -0.127 -20.799 1.00 93.38 86 HIS A CA 1
ATOM 689 C C . HIS A 1 86 ? 10.663 -0.487 -21.528 1.00 93.38 86 HIS A C 1
ATOM 691 O O . HIS A 1 86 ? 10.795 -0.223 -22.722 1.00 93.38 86 HIS A O 1
ATOM 697 N N . LEU A 1 87 ? 11.631 -1.083 -20.820 1.00 93.12 87 LEU A N 1
ATOM 698 C CA . LEU A 1 87 ? 12.964 -1.383 -21.362 1.00 93.12 87 LEU A CA 1
ATOM 699 C C . LEU A 1 87 ? 12.934 -2.411 -22.496 1.00 93.12 87 LEU A C 1
ATOM 701 O O . LEU A 1 87 ? 13.717 -2.297 -23.436 1.00 93.12 87 LEU A O 1
ATOM 705 N N . ASP A 1 88 ? 12.020 -3.376 -22.429 1.00 94.62 88 ASP A N 1
ATOM 706 C CA . ASP A 1 88 ? 11.840 -4.387 -23.470 1.00 94.62 88 ASP A CA 1
ATOM 707 C C . ASP A 1 88 ? 11.121 -3.816 -24.711 1.00 94.62 88 ASP A C 1
ATOM 709 O O . ASP A 1 88 ? 10.951 -4.509 -25.714 1.00 94.62 88 ASP A O 1
ATOM 713 N N . GLY A 1 89 ? 10.685 -2.550 -24.663 1.00 89.38 89 GLY A N 1
ATOM 714 C CA . GLY A 1 89 ? 9.988 -1.876 -25.758 1.00 89.38 89 GLY A CA 1
ATOM 715 C C . GLY A 1 89 ? 8.582 -2.419 -26.024 1.00 89.38 89 GLY A C 1
ATOM 716 O O . GLY A 1 89 ? 7.989 -2.078 -27.046 1.00 89.38 89 GLY A O 1
ATOM 717 N N . ALA A 1 90 ? 8.039 -3.243 -25.120 1.00 89.69 90 ALA A N 1
ATOM 718 C CA . ALA A 1 90 ? 6.711 -3.837 -25.259 1.00 89.69 90 ALA A CA 1
ATOM 719 C C . ALA A 1 90 ? 5.615 -2.763 -25.308 1.00 89.69 90 ALA A C 1
ATOM 721 O O . ALA A 1 90 ? 4.645 -2.895 -26.054 1.00 89.69 90 ALA A O 1
ATOM 722 N N . VAL A 1 91 ? 5.794 -1.682 -24.539 1.00 87.50 91 VAL A N 1
ATOM 723 C CA . VAL A 1 91 ? 4.915 -0.509 -24.544 1.00 87.50 91 VAL A CA 1
ATOM 724 C C . VAL A 1 91 ? 5.769 0.767 -24.484 1.00 87.50 91 VAL A C 1
ATOM 726 O O . VAL A 1 91 ? 6.441 1.000 -23.475 1.00 87.50 91 VAL A O 1
ATOM 729 N N . PRO A 1 92 ? 5.746 1.637 -25.513 1.00 80.06 92 PRO A N 1
ATOM 730 C CA . PRO A 1 92 ? 6.502 2.888 -25.521 1.00 80.06 92 PRO A CA 1
ATOM 731 C C . PRO A 1 92 ? 5.780 3.960 -24.686 1.00 80.06 92 PRO A C 1
ATOM 733 O O . PRO A 1 92 ? 5.213 4.910 -25.221 1.00 80.06 92 PRO A O 1
ATOM 736 N N . ASN A 1 93 ? 5.777 3.793 -23.361 1.00 90.31 93 ASN A N 1
ATOM 737 C CA . ASN A 1 93 ? 5.144 4.715 -22.417 1.00 90.31 93 ASN A CA 1
ATOM 738 C C . ASN A 1 93 ? 6.162 5.217 -21.375 1.00 90.31 93 ASN A C 1
ATOM 740 O O . ASN A 1 93 ? 6.848 4.430 -20.719 1.00 90.31 93 ASN A O 1
ATOM 744 N N . VAL A 1 94 ? 6.259 6.544 -21.242 1.00 93.12 94 VAL A N 1
ATOM 745 C CA . VAL A 1 94 ? 7.151 7.244 -20.302 1.00 93.12 94 VAL A CA 1
ATOM 746 C C . VAL A 1 94 ? 6.729 7.062 -18.841 1.00 93.12 94 VAL A C 1
ATOM 748 O O . VAL A 1 94 ? 7.581 7.046 -17.956 1.00 93.12 94 VAL A O 1
ATOM 751 N N . GLU A 1 95 ? 5.438 6.862 -18.575 1.00 94.19 95 GLU A N 1
ATOM 752 C CA . GLU A 1 95 ? 4.920 6.626 -17.224 1.00 94.19 95 GLU A CA 1
ATOM 753 C C . GLU A 1 95 ? 5.479 5.328 -16.638 1.00 94.19 95 GLU A C 1
ATOM 755 O O . GLU A 1 95 ? 5.865 5.297 -15.474 1.00 94.19 95 GLU A O 1
ATOM 760 N N . LEU A 1 96 ? 5.625 4.286 -17.463 1.00 95.25 96 LEU A N 1
ATOM 761 C CA . LEU A 1 96 ? 6.213 3.007 -17.057 1.00 95.25 96 LEU A CA 1
ATOM 762 C C . LEU A 1 96 ? 7.666 3.183 -16.590 1.00 95.25 96 LEU A C 1
ATOM 764 O O . LEU A 1 96 ? 8.070 2.617 -15.575 1.00 95.25 96 LEU A O 1
ATOM 768 N N . ALA A 1 97 ? 8.441 4.020 -17.291 1.00 93.31 97 ALA A N 1
ATOM 769 C CA . ALA A 1 97 ? 9.802 4.371 -16.886 1.00 93.31 97 ALA A CA 1
ATOM 770 C C . ALA A 1 97 ? 9.817 5.198 -15.591 1.00 93.31 97 ALA A C 1
ATOM 772 O O . ALA A 1 97 ? 10.645 4.958 -14.709 1.00 93.31 97 ALA A O 1
ATOM 773 N N . ALA A 1 98 ? 8.891 6.152 -15.455 1.00 94.88 98 ALA A N 1
ATOM 774 C CA . ALA A 1 98 ? 8.776 6.999 -14.271 1.00 94.88 98 ALA A CA 1
ATOM 775 C C . ALA A 1 98 ? 8.397 6.195 -13.016 1.00 94.88 98 ALA A C 1
ATOM 777 O O . ALA A 1 98 ? 9.009 6.382 -11.963 1.00 94.88 98 ALA A O 1
ATOM 778 N N . ILE A 1 99 ? 7.444 5.263 -13.131 1.00 95.75 99 ILE A N 1
ATOM 779 C CA . ILE A 1 99 ? 7.088 4.314 -12.067 1.00 95.75 99 ILE A CA 1
ATOM 780 C C . ILE A 1 99 ? 8.271 3.385 -11.789 1.00 95.75 99 ILE A C 1
ATOM 782 O O . ILE A 1 99 ? 8.647 3.197 -10.634 1.00 95.75 99 ILE A O 1
ATOM 786 N N . GLY A 1 100 ? 8.917 2.873 -12.838 1.00 95.75 100 GLY A N 1
ATOM 787 C CA . GLY A 1 100 ? 10.085 2.005 -12.738 1.00 95.75 100 GLY A CA 1
ATOM 788 C C . GLY A 1 100 ? 11.246 2.591 -11.936 1.00 95.75 100 GLY A C 1
ATOM 789 O O . GLY A 1 100 ? 11.870 1.882 -11.143 1.00 95.75 100 GLY A O 1
ATOM 790 N N . ARG A 1 101 ? 11.493 3.904 -12.055 1.00 94.56 101 ARG A N 1
ATOM 791 C CA . ARG A 1 101 ? 12.509 4.628 -11.264 1.00 94.56 101 ARG A CA 1
ATOM 792 C C . ARG A 1 101 ? 12.304 4.468 -9.752 1.00 94.56 101 ARG A C 1
ATOM 794 O O . ARG A 1 101 ? 13.278 4.492 -9.004 1.00 94.56 101 ARG A O 1
ATOM 801 N N . ARG A 1 102 ? 11.058 4.292 -9.297 1.00 94.62 102 ARG A N 1
ATOM 802 C CA . ARG A 1 102 ? 10.720 4.184 -7.869 1.00 94.62 102 ARG A CA 1
ATOM 803 C C . ARG A 1 102 ? 11.211 2.885 -7.230 1.00 94.62 102 ARG A C 1
ATOM 805 O O . ARG A 1 102 ? 11.242 2.827 -6.009 1.00 94.62 102 ARG A O 1
ATOM 812 N N . THR A 1 103 ? 11.653 1.893 -8.011 1.00 95.88 103 THR A N 1
ATOM 813 C CA . THR A 1 103 ? 12.185 0.617 -7.494 1.00 95.88 103 THR A CA 1
ATOM 814 C C . THR A 1 103 ? 13.193 0.832 -6.359 1.00 95.88 103 THR A C 1
ATOM 816 O O . THR A 1 103 ? 13.009 0.297 -5.272 1.00 95.88 103 THR A O 1
ATOM 819 N N . ALA A 1 104 ? 14.196 1.694 -6.565 1.00 94.25 104 ALA A N 1
ATOM 820 C CA . ALA A 1 104 ? 15.239 1.941 -5.565 1.00 94.25 104 ALA A CA 1
ATOM 821 C C . ALA A 1 104 ? 14.703 2.603 -4.278 1.00 94.25 104 ALA A C 1
ATOM 823 O O . ALA A 1 104 ? 15.169 2.302 -3.182 1.00 94.25 104 ALA A O 1
ATOM 824 N N . GLU A 1 105 ? 13.713 3.494 -4.399 1.00 93.12 105 GLU A N 1
ATOM 825 C CA . GLU A 1 105 ? 13.065 4.141 -3.247 1.00 93.12 105 GLU A CA 1
ATOM 826 C C . GLU A 1 105 ? 12.270 3.119 -2.426 1.00 93.12 105 GLU A C 1
ATOM 828 O O . GLU A 1 105 ? 12.309 3.137 -1.197 1.00 93.12 105 GLU A O 1
ATOM 833 N N . VAL A 1 106 ? 11.590 2.192 -3.103 1.00 95.12 106 VAL A N 1
ATOM 834 C CA . VAL A 1 106 ? 10.792 1.142 -2.463 1.00 95.12 106 VAL A CA 1
ATOM 835 C C . VAL A 1 106 ? 11.675 0.075 -1.815 1.00 95.12 106 VAL A C 1
ATOM 837 O O . VAL A 1 106 ? 11.377 -0.362 -0.709 1.00 95.12 106 VAL A O 1
ATOM 840 N N . GLU A 1 107 ? 12.781 -0.316 -2.451 1.00 94.75 107 GLU A N 1
ATOM 841 C CA . GLU A 1 107 ? 13.775 -1.223 -1.859 1.00 94.75 107 GLU A CA 1
ATOM 842 C C . GLU A 1 107 ? 14.384 -0.632 -0.583 1.00 94.75 107 GLU A C 1
ATOM 844 O O . GLU A 1 107 ? 14.494 -1.319 0.436 1.00 94.75 107 GLU A O 1
ATOM 849 N N . PHE A 1 108 ? 14.740 0.656 -0.618 1.00 93.62 108 PHE A N 1
ATOM 850 C CA . PHE A 1 108 ? 15.248 1.370 0.549 1.00 93.62 108 PHE A CA 1
ATOM 851 C C . PHE A 1 108 ? 14.219 1.396 1.684 1.00 93.62 108 PHE A C 1
ATOM 853 O O . PHE A 1 108 ? 14.563 1.083 2.827 1.00 93.62 108 PHE A O 1
ATOM 860 N N . GLU A 1 109 ? 12.963 1.720 1.376 1.00 93.44 109 GLU A N 1
ATOM 861 C CA . GLU A 1 109 ? 11.880 1.738 2.361 1.00 93.44 109 GLU A CA 1
ATOM 862 C C . GLU A 1 109 ? 11.624 0.350 2.953 1.00 93.44 109 GLU A C 1
ATOM 864 O O . GLU A 1 109 ? 11.521 0.203 4.170 1.00 93.44 109 GLU A O 1
ATOM 869 N N . LEU A 1 110 ? 11.590 -0.691 2.117 1.00 94.44 110 LEU A N 1
ATOM 870 C CA . LEU A 1 110 ? 11.367 -2.063 2.559 1.00 94.44 110 LEU A CA 1
ATOM 871 C C . LEU A 1 110 ? 12.434 -2.507 3.570 1.00 94.44 110 LEU A C 1
ATOM 873 O O . LEU A 1 110 ? 12.100 -3.098 4.598 1.00 94.44 110 LEU A O 1
ATOM 877 N N . LEU A 1 111 ? 13.706 -2.176 3.326 1.00 94.31 111 LEU A N 1
ATOM 878 C CA . LEU A 1 111 ? 14.797 -2.476 4.258 1.00 94.31 111 LEU A CA 1
ATOM 879 C C . LEU A 1 111 ? 14.627 -1.771 5.612 1.00 94.31 111 LEU A C 1
ATOM 881 O O . LEU A 1 111 ? 14.927 -2.375 6.644 1.00 94.31 111 LEU A O 1
ATOM 885 N N . HIS A 1 112 ? 14.147 -0.525 5.632 1.00 91.62 112 HIS A N 1
ATOM 886 C CA . HIS A 1 112 ? 13.876 0.208 6.876 1.00 91.62 112 HIS A CA 1
ATOM 887 C C . HIS A 1 112 ? 12.672 -0.374 7.618 1.00 91.62 112 HIS A C 1
ATOM 889 O O . HIS A 1 112 ? 12.757 -0.675 8.812 1.00 91.62 112 HIS A O 1
ATOM 895 N N . ALA A 1 113 ? 11.582 -0.641 6.899 1.00 90.25 113 ALA A N 1
ATOM 896 C CA . ALA A 1 113 ? 10.366 -1.211 7.464 1.00 90.25 113 ALA A CA 1
ATOM 897 C C . ALA A 1 113 ? 10.618 -2.596 8.099 1.00 90.25 113 ALA A C 1
ATOM 899 O O . ALA A 1 113 ? 10.144 -2.881 9.207 1.00 90.25 113 ALA A O 1
ATOM 900 N N . MET A 1 114 ? 11.440 -3.434 7.450 1.00 91.31 114 MET A N 1
ATOM 901 C CA . MET A 1 114 ? 11.851 -4.745 7.970 1.00 91.31 114 MET A CA 1
ATOM 902 C C . MET A 1 114 ? 12.709 -4.653 9.238 1.00 91.31 114 MET A C 1
ATOM 904 O O . MET A 1 114 ? 12.566 -5.495 10.124 1.00 91.31 114 MET A O 1
ATOM 908 N N . LYS A 1 115 ? 13.571 -3.636 9.361 1.00 88.88 115 LYS A N 1
ATOM 909 C CA . LYS A 1 115 ? 14.379 -3.406 10.574 1.00 88.88 115 LYS A CA 1
ATOM 910 C C . LYS A 1 115 ? 13.558 -2.902 11.763 1.00 88.88 115 LYS A C 1
ATOM 912 O O . LYS A 1 115 ? 14.003 -3.032 12.897 1.00 88.88 115 LYS A O 1
ATOM 917 N N . GLY A 1 116 ? 12.354 -2.381 11.514 1.00 75.50 116 GLY A N 1
ATOM 918 C CA . GLY A 1 116 ? 11.551 -1.683 12.525 1.00 75.50 116 GLY A CA 1
ATOM 919 C C . GLY A 1 116 ? 11.861 -0.192 12.621 1.00 75.50 116 GLY A C 1
ATOM 920 O O . GLY A 1 116 ? 11.288 0.496 13.464 1.00 75.50 116 GLY A O 1
ATOM 921 N N . ASP A 1 117 ? 12.690 0.323 11.713 1.00 64.50 117 ASP A N 1
ATOM 922 C CA . ASP A 1 117 ? 13.040 1.735 11.614 1.00 64.50 117 ASP A CA 1
ATOM 923 C C . ASP A 1 117 ? 11.946 2.474 10.828 1.00 64.50 117 ASP A C 1
ATOM 925 O O . ASP A 1 117 ? 12.179 3.046 9.769 1.00 64.50 117 ASP A O 1
ATOM 929 N N . THR A 1 118 ? 10.709 2.459 11.331 1.00 56.53 118 THR A N 1
ATOM 930 C CA . THR A 1 118 ? 9.569 3.173 10.714 1.00 56.53 118 THR A CA 1
ATOM 931 C C . THR A 1 118 ? 9.647 4.702 10.854 1.00 56.53 118 THR A C 1
ATOM 933 O O . THR A 1 118 ? 8.680 5.405 10.570 1.00 56.53 118 THR A O 1
ATOM 936 N N . GLN A 1 119 ? 10.794 5.223 11.292 1.00 46.50 119 GLN A N 1
ATOM 937 C CA . GLN A 1 119 ? 11.118 6.644 11.358 1.00 46.50 119 GLN A CA 1
ATOM 938 C C . GLN A 1 119 ? 12.412 6.880 10.573 1.00 46.50 119 GLN A C 1
ATOM 940 O O . GLN A 1 119 ? 13.491 6.985 11.150 1.00 46.50 119 GLN A O 1
ATOM 945 N N . SER A 1 120 ? 12.314 6.927 9.244 1.00 36.72 120 SER A N 1
ATOM 946 C CA . SER A 1 120 ? 13.283 7.711 8.472 1.00 36.72 120 SER A CA 1
ATOM 947 C C . SER A 1 120 ? 12.817 9.175 8.467 1.00 36.72 120 SER A C 1
ATOM 949 O O . SER A 1 120 ? 11.608 9.392 8.352 1.00 36.72 120 SER A O 1
ATOM 951 N N . PRO A 1 121 ? 13.731 10.144 8.658 1.00 40.41 121 PRO A N 1
ATOM 952 C CA . PRO A 1 121 ? 13.420 11.574 8.701 1.00 40.41 121 PRO A CA 1
ATOM 953 C C . PRO A 1 121 ? 12.853 12.112 7.384 1.00 40.41 121 PRO A C 1
ATOM 955 O O . PRO A 1 121 ? 13.139 11.513 6.319 1.00 40.41 121 PRO A O 1
#

Sequence (121 aa):
DGLRAVLDWELAHLGDPLEDLGWLCVRSWRFGNDHLPVGGLADRGEFFAAYEQAAGVRIDPERVRYWEVLGNLKWGVITIVQLRTHLDGAVPNVELAAIGRRTAEVEFELLHAMKGDTQSP

Radius of gyration: 15.89 Å; chains: 1; bounding box: 38×27×43 Å

Foldseek 3Di:
DDDDDDDDCPPPDDDDPLLVQLLQQACVQLVPLLVARRSVPHDPVVVQVVVCVVVVDHDDVVVNLVSVLVNLVVLLVVLCVLCVCCVVVVDVDVVSVVSVVCNVVSVVVSVCSVVVVSDDD